Protein AF-A0A4D4LLH6-F1 (afdb_monomer_lite)

Radius of gyration: 21.17 Å; chains: 1; bounding box: 64×25×60 Å

Secondary structure (DSSP, 8-state):
-HHHHHHHHT----B-TTT-SBTT-STTTS----GGG-------PPP---TTT-TT-----TTHHHHTHHHHHHHHHHHHHS----SSS--HHHHHHHHHHHHHHHHTSPP---------

Sequence (120 aa):
MTMGLSMALLEVGEVDPVFGDFANHDFAGYHIAAHADVPRLDVVLLEEDDNTTNPVGAKGIGELGIVGAAAAIGNAFHHATGERVRDLPIRIERSRDALRAARTAERRRPGVGEPQSRVG

Organism: Streptomyces violaceusniger (NCBI:txid68280)

Structure (mmCIF, N/CA/C/O backbone):
data_AF-A0A4D4LLH6-F1
#
_entry.i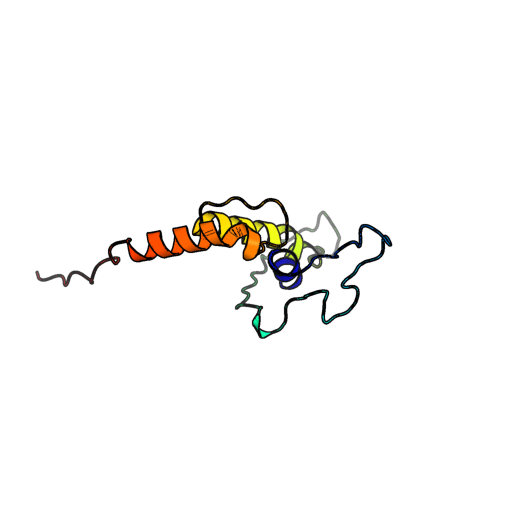d   AF-A0A4D4LLH6-F1
#
loop_
_atom_site.group_PDB
_atom_site.id
_atom_site.type_symbol
_atom_site.label_atom_id
_atom_site.label_alt_id
_atom_site.label_comp_id
_atom_site.label_asym_id
_atom_site.label_entity_id
_atom_site.label_seq_id
_atom_site.pdbx_PDB_ins_code
_atom_site.Cartn_x
_atom_site.Cartn_y
_atom_site.Cartn_z
_atom_site.occupancy
_atom_site.B_iso_or_equiv
_atom_site.auth_seq_id
_atom_site.auth_comp_id
_atom_site.auth_asym_id
_atom_site.auth_atom_id
_atom_site.pdbx_PDB_model_num
ATOM 1 N N . MET A 1 1 ? 4.136 -3.104 -7.383 1.00 93.75 1 MET A N 1
ATOM 2 C CA . MET A 1 1 ? 2.701 -3.201 -7.035 1.00 93.75 1 MET A CA 1
ATOM 3 C C . MET A 1 1 ? 2.458 -3.824 -5.668 1.00 93.75 1 MET A C 1
ATOM 5 O O . MET A 1 1 ? 1.990 -3.096 -4.808 1.00 93.75 1 MET A O 1
ATOM 9 N N . THR A 1 2 ? 2.797 -5.094 -5.415 1.00 97.12 2 THR A N 1
ATOM 10 C CA . THR A 1 2 ? 2.512 -5.770 -4.126 1.00 97.12 2 THR A CA 1
ATOM 11 C C . THR A 1 2 ? 2.986 -4.995 -2.893 1.00 97.12 2 THR A C 1
ATOM 13 O O . THR A 1 2 ? 2.194 -4.752 -1.993 1.00 97.12 2 THR A O 1
ATOM 16 N N . MET A 1 3 ? 4.230 -4.505 -2.897 1.00 97.06 3 MET A N 1
ATOM 17 C CA . MET A 1 3 ? 4.770 -3.678 -1.806 1.00 97.06 3 MET A CA 1
ATOM 18 C C . MET A 1 3 ? 3.980 -2.369 -1.602 1.00 97.06 3 MET A C 1
ATOM 20 O O . MET A 1 3 ? 3.761 -1.939 -0.482 1.00 97.06 3 MET A O 1
ATOM 24 N N . GLY A 1 4 ? 3.454 -1.764 -2.671 1.00 97.19 4 GLY A N 1
ATOM 25 C CA . GLY A 1 4 ? 2.605 -0.574 -2.562 1.00 97.19 4 GLY A CA 1
ATOM 26 C C . GLY A 1 4 ? 1.189 -0.859 -2.050 1.00 97.19 4 GLY A C 1
ATOM 27 O O . GLY A 1 4 ? 0.611 -0.021 -1.368 1.00 97.19 4 GLY A O 1
ATOM 28 N N . LEU A 1 5 ? 0.637 -2.041 -2.346 1.00 97.19 5 LEU A N 1
ATOM 29 C CA . LEU A 1 5 ? -0.611 -2.519 -1.738 1.00 97.19 5 LEU A CA 1
ATOM 30 C C . LEU A 1 5 ? -0.430 -2.758 -0.241 1.00 97.19 5 LEU A C 1
ATOM 32 O O . LEU A 1 5 ? -1.252 -2.321 0.560 1.00 97.19 5 LEU A O 1
ATOM 36 N N . SER A 1 6 ? 0.678 -3.400 0.111 1.00 97.31 6 SER A N 1
ATOM 37 C CA . SER A 1 6 ? 1.077 -3.673 1.483 1.00 97.31 6 SER A CA 1
ATOM 38 C C . SER A 1 6 ? 1.263 -2.368 2.274 1.00 97.31 6 SER A C 1
ATOM 40 O O . SER A 1 6 ? 0.591 -2.176 3.282 1.00 97.31 6 SER A O 1
ATOM 42 N N . MET A 1 7 ? 2.001 -1.389 1.737 1.00 97.38 7 MET A N 1
ATOM 43 C CA . MET A 1 7 ? 2.088 -0.019 2.272 1.00 97.38 7 MET A CA 1
ATOM 44 C C . MET A 1 7 ? 0.720 0.652 2.458 1.00 97.38 7 MET A C 1
ATOM 46 O O . MET A 1 7 ? 0.478 1.339 3.449 1.00 97.38 7 MET A O 1
ATOM 50 N N . ALA A 1 8 ? -0.189 0.489 1.495 1.00 97.44 8 ALA A N 1
ATOM 51 C CA . ALA A 1 8 ? -1.485 1.153 1.543 1.00 97.44 8 ALA A CA 1
ATOM 52 C C . ALA A 1 8 ? -2.412 0.588 2.623 1.00 97.44 8 ALA A C 1
ATOM 54 O O . ALA A 1 8 ? -3.225 1.339 3.161 1.00 97.44 8 ALA A O 1
ATOM 55 N N . LEU A 1 9 ? -2.341 -0.715 2.902 1.00 96.75 9 LEU A N 1
ATOM 56 C CA . LEU A 1 9 ? -3.374 -1.426 3.662 1.00 96.75 9 LEU A CA 1
ATOM 57 C C . LEU A 1 9 ? -2.870 -2.105 4.941 1.00 96.75 9 LEU A C 1
ATOM 59 O O . LEU A 1 9 ? -3.680 -2.341 5.833 1.00 96.75 9 LEU A O 1
ATOM 63 N N . LEU A 1 10 ? -1.576 -2.413 5.049 1.00 96.69 10 LEU A N 1
ATOM 64 C CA . LEU A 1 10 ? -1.042 -3.331 6.063 1.00 96.69 10 LEU A CA 1
ATOM 65 C C . LEU A 1 10 ? 0.155 -2.751 6.827 1.00 96.69 10 LEU A C 1
ATOM 67 O O . LEU A 1 10 ? 0.147 -2.744 8.057 1.00 96.69 10 LEU A O 1
ATOM 71 N N . GLU A 1 11 ? 1.162 -2.251 6.114 1.00 97.31 11 GLU A N 1
ATOM 72 C CA . GLU A 1 11 ? 2.468 -1.943 6.699 1.00 97.31 11 GLU A CA 1
ATOM 73 C C . GLU A 1 11 ? 2.445 -0.703 7.590 1.00 97.31 11 GLU A C 1
ATOM 75 O O . GLU A 1 11 ? 2.006 0.380 7.197 1.00 97.31 11 GLU A O 1
ATOM 80 N N . VAL A 1 12 ? 2.985 -0.862 8.796 1.00 96.19 12 VAL A N 1
ATOM 81 C CA . VAL A 1 12 ? 3.184 0.204 9.779 1.00 96.19 12 VAL A CA 1
ATOM 82 C C . VAL A 1 12 ? 4.127 -0.291 10.867 1.00 96.19 12 VAL A C 1
ATOM 84 O O . VAL A 1 12 ? 3.912 -1.353 11.445 1.00 96.19 12 VAL A O 1
ATOM 87 N N . GLY A 1 13 ? 5.181 0.475 11.144 1.00 96.06 13 GLY A N 1
ATOM 88 C CA . GLY A 1 13 ? 6.004 0.267 12.332 1.00 96.06 13 GLY A CA 1
ATOM 89 C C . GLY A 1 13 ? 5.359 0.979 13.514 1.00 96.06 13 GLY A C 1
ATOM 90 O O . GLY A 1 13 ? 5.250 2.206 13.502 1.00 96.06 13 GLY A O 1
ATOM 91 N N . GLU A 1 14 ? 4.907 0.231 14.516 1.00 95.12 14 GLU A N 1
ATOM 92 C CA . GLU A 1 14 ? 4.293 0.806 15.713 1.00 95.12 14 GLU A CA 1
ATOM 93 C C . GLU A 1 14 ? 5.378 1.146 16.733 1.00 95.12 14 GLU A C 1
ATOM 95 O O . GLU A 1 14 ? 5.989 0.255 17.312 1.00 95.12 14 GLU A O 1
ATOM 100 N N . VAL A 1 15 ? 5.645 2.438 16.929 1.00 96.75 15 VAL A N 1
ATOM 101 C CA . VAL A 1 15 ? 6.653 2.903 17.891 1.00 96.75 15 VAL A CA 1
ATOM 102 C C . VAL A 1 15 ? 6.072 2.866 19.303 1.00 96.75 15 VAL A C 1
ATOM 104 O O . VAL A 1 15 ? 5.042 3.490 19.569 1.00 96.75 15 VAL A O 1
ATOM 107 N N . ASP A 1 16 ? 6.754 2.178 20.215 1.00 96.56 16 ASP A N 1
ATOM 108 C CA . ASP A 1 16 ? 6.441 2.198 21.639 1.00 96.56 16 ASP A CA 1
ATOM 109 C C . ASP A 1 16 ? 6.818 3.573 22.231 1.00 96.56 16 ASP A C 1
ATOM 111 O O . ASP A 1 16 ? 7.993 3.953 22.207 1.00 96.56 16 ASP A O 1
ATOM 115 N N . PRO A 1 17 ? 5.863 4.345 22.782 1.00 96.19 17 PRO A N 1
ATOM 116 C CA . PRO A 1 17 ? 6.137 5.692 23.280 1.00 96.19 17 PRO A CA 1
ATOM 117 C C . PRO A 1 17 ? 6.936 5.719 24.593 1.00 96.19 17 PRO A C 1
ATOM 119 O O . PRO A 1 17 ? 7.433 6.779 24.972 1.00 96.19 17 PRO A O 1
ATOM 122 N N . VAL A 1 18 ? 7.032 4.597 25.310 1.00 97.31 18 VAL A N 1
ATOM 123 C CA . VAL A 1 18 ? 7.770 4.470 26.574 1.00 97.31 18 VAL A CA 1
ATOM 124 C C . VAL A 1 18 ? 9.208 4.039 26.309 1.00 97.31 18 VAL A C 1
ATOM 126 O O . VAL A 1 18 ? 10.133 4.622 26.875 1.00 97.31 18 VAL A O 1
ATOM 129 N N . PHE A 1 19 ? 9.400 3.029 25.458 1.00 96.06 19 PHE A N 1
ATOM 130 C CA . PHE A 1 19 ? 10.708 2.400 25.242 1.00 96.06 19 PHE A CA 1
ATOM 131 C C . PHE A 1 19 ? 11.406 2.832 23.945 1.00 96.06 19 PHE A C 1
ATOM 133 O O . PHE A 1 19 ? 12.624 2.698 23.847 1.00 96.06 19 PHE A O 1
ATOM 140 N N . GLY A 1 20 ? 10.674 3.386 22.974 1.00 96.00 20 GLY A N 1
ATOM 141 C CA . GLY A 1 20 ? 11.226 3.935 21.730 1.00 96.00 20 GLY A CA 1
ATOM 142 C C . GLY A 1 20 ? 11.618 2.906 20.663 1.00 96.00 20 GLY A C 1
ATOM 143 O O . GLY A 1 20 ? 12.193 3.297 19.650 1.00 96.00 20 GLY A O 1
ATOM 144 N N . ASP A 1 21 ? 11.322 1.621 20.871 1.00 96.25 21 ASP A N 1
ATOM 145 C CA . ASP A 1 21 ? 11.492 0.559 19.868 1.00 96.25 21 ASP A CA 1
ATOM 146 C C . ASP A 1 21 ? 10.189 0.333 19.072 1.00 96.25 21 ASP A C 1
ATOM 148 O O . ASP A 1 21 ? 9.138 0.892 19.396 1.00 96.25 21 ASP A O 1
ATOM 152 N N . PHE A 1 22 ? 10.242 -0.488 18.026 1.00 97.19 22 PHE A N 1
ATOM 153 C CA . PHE A 1 22 ? 9.073 -0.949 17.285 1.00 97.19 22 PHE A CA 1
ATOM 154 C C . PHE A 1 22 ? 8.421 -2.144 17.988 1.00 97.19 22 PHE A C 1
ATOM 156 O O . PHE A 1 22 ? 8.976 -3.239 18.024 1.00 97.19 22 PHE A O 1
ATOM 163 N N . ALA A 1 23 ? 7.202 -1.957 18.488 1.00 96.31 23 ALA A N 1
ATOM 164 C CA . ALA A 1 23 ? 6.451 -2.974 19.221 1.00 96.31 23 ALA A CA 1
ATOM 165 C C . ALA A 1 23 ? 6.099 -4.209 18.371 1.00 96.31 23 ALA A C 1
ATOM 167 O O . ALA A 1 23 ? 5.833 -5.279 18.912 1.00 96.31 23 ALA A O 1
ATOM 168 N N . ASN A 1 24 ? 6.086 -4.066 17.044 1.00 96.88 24 ASN A N 1
ATOM 169 C CA . ASN A 1 24 ? 5.715 -5.107 16.092 1.00 96.88 24 ASN A CA 1
ATOM 170 C C . ASN A 1 24 ? 6.882 -5.539 15.186 1.00 96.88 24 ASN A C 1
ATOM 172 O O . ASN A 1 24 ? 6.666 -5.876 14.027 1.00 96.88 24 ASN A O 1
ATOM 176 N N . HIS A 1 25 ? 8.116 -5.522 15.696 1.00 95.56 25 HIS A N 1
ATOM 177 C CA . HIS A 1 25 ? 9.358 -5.825 14.964 1.00 95.56 25 HIS A CA 1
ATOM 178 C C . HIS A 1 25 ? 9.583 -7.307 14.579 1.00 95.56 25 HIS A C 1
ATOM 180 O O . HIS A 1 25 ? 10.714 -7.793 14.546 1.00 95.56 25 HIS A O 1
ATOM 186 N N . ASP A 1 26 ? 8.519 -8.035 14.258 1.00 96.31 26 ASP A N 1
ATOM 187 C CA . ASP A 1 26 ? 8.561 -9.408 13.760 1.00 96.31 26 ASP A CA 1
ATOM 188 C C . ASP A 1 26 ? 7.607 -9.580 12.563 1.00 96.31 26 ASP A C 1
ATOM 190 O O . ASP A 1 26 ? 6.793 -8.710 12.263 1.00 96.31 26 ASP A O 1
ATOM 194 N N . PHE A 1 27 ? 7.696 -10.702 11.844 1.00 95.25 27 PHE A N 1
ATOM 195 C CA . PHE A 1 27 ? 6.851 -10.940 10.662 1.00 95.25 27 PHE A CA 1
ATOM 196 C C . PHE A 1 27 ? 5.407 -11.342 10.983 1.00 95.25 27 PHE A C 1
ATOM 198 O O . PHE A 1 27 ? 4.594 -11.469 10.066 1.00 95.25 27 PHE A O 1
ATOM 205 N N . ALA A 1 28 ? 5.076 -11.571 12.253 1.00 95.75 28 ALA A N 1
ATOM 206 C CA . ALA A 1 28 ? 3.700 -11.802 12.666 1.00 95.75 28 ALA A CA 1
ATOM 207 C C . ALA A 1 28 ? 2.979 -10.471 12.929 1.00 95.75 28 ALA A C 1
ATOM 209 O O . ALA A 1 28 ? 1.819 -10.340 12.546 1.00 95.75 28 ALA A O 1
ATOM 210 N N . GLY A 1 29 ? 3.653 -9.495 13.543 1.00 95.31 29 GLY A N 1
ATOM 211 C CA . GLY A 1 29 ? 3.120 -8.182 13.906 1.00 95.31 29 GLY A CA 1
ATOM 212 C C . GLY A 1 29 ? 3.326 -7.094 12.849 1.00 95.31 29 GLY A C 1
ATOM 213 O O . GLY A 1 29 ? 2.474 -6.213 12.705 1.00 95.31 29 GLY A O 1
ATOM 214 N N . TYR A 1 30 ? 4.421 -7.124 12.087 1.00 97.00 30 TYR A N 1
ATOM 215 C CA . TYR A 1 30 ? 4.602 -6.257 10.923 1.00 97.00 30 TYR A CA 1
ATOM 216 C C . TYR A 1 30 ? 3.947 -6.911 9.708 1.00 97.00 30 TYR A C 1
ATOM 218 O O . TYR A 1 30 ? 4.551 -7.705 8.983 1.00 97.00 30 TYR A O 1
ATOM 226 N N . HIS A 1 31 ? 2.666 -6.613 9.517 1.00 96.25 31 HIS A N 1
ATOM 227 C CA . HIS A 1 31 ? 1.887 -7.223 8.453 1.00 96.25 31 HIS A CA 1
ATOM 228 C C . HIS A 1 31 ? 2.363 -6.771 7.072 1.00 96.25 31 HIS A C 1
ATOM 230 O O . HIS A 1 31 ? 2.346 -5.586 6.743 1.00 96.25 31 HIS A O 1
ATOM 236 N N . ILE A 1 32 ? 2.717 -7.759 6.253 1.00 96.75 32 ILE A N 1
ATOM 237 C CA . ILE A 1 32 ? 2.992 -7.612 4.827 1.00 96.75 32 ILE A CA 1
ATOM 238 C C . ILE A 1 32 ? 1.979 -8.424 4.025 1.00 96.75 32 ILE A C 1
ATOM 240 O O . ILE A 1 32 ? 1.450 -9.423 4.514 1.00 96.75 32 ILE A O 1
ATOM 244 N N . ALA A 1 33 ? 1.722 -8.008 2.787 1.00 97.25 33 ALA A N 1
ATOM 245 C CA . ALA A 1 33 ? 0.787 -8.709 1.912 1.00 97.25 33 ALA A CA 1
ATOM 246 C C . ALA A 1 33 ? 1.205 -10.173 1.691 1.00 97.25 33 ALA A C 1
ATOM 248 O O . ALA A 1 33 ? 2.305 -10.459 1.207 1.00 97.25 33 ALA A O 1
ATOM 249 N N . ALA A 1 34 ? 0.298 -11.097 1.993 1.00 97.12 34 ALA A N 1
ATOM 250 C CA . ALA A 1 34 ? 0.412 -12.504 1.650 1.00 97.12 34 ALA A CA 1
ATOM 251 C C . ALA A 1 34 ? -0.191 -12.776 0.262 1.00 97.12 34 ALA A C 1
ATOM 253 O O . ALA A 1 34 ? -0.848 -11.931 -0.345 1.00 97.12 34 ALA A O 1
ATOM 254 N N . HIS A 1 35 ? -0.023 -14.001 -0.244 1.00 97.38 35 HIS A N 1
ATOM 255 C CA . HIS A 1 35 ? -0.588 -14.398 -1.540 1.00 97.38 35 HIS A CA 1
ATOM 256 C C . HIS A 1 35 ? -2.104 -14.183 -1.649 1.00 97.38 35 HIS A C 1
ATOM 258 O O . HIS A 1 35 ? -2.586 -13.857 -2.729 1.00 97.38 35 HIS A O 1
ATOM 264 N N . ALA A 1 36 ? -2.845 -14.352 -0.551 1.00 97.56 36 ALA A N 1
ATOM 265 C CA . ALA A 1 36 ? -4.294 -14.169 -0.535 1.00 97.56 36 ALA A CA 1
ATOM 266 C C . ALA A 1 36 ? -4.728 -12.697 -0.676 1.00 97.56 36 ALA A C 1
ATOM 268 O O . ALA A 1 36 ? -5.856 -12.442 -1.092 1.00 97.56 36 ALA A O 1
ATOM 269 N N . ASP A 1 37 ? -3.847 -11.742 -0.365 1.00 96.88 37 ASP A N 1
ATOM 270 C CA . ASP A 1 37 ? -4.154 -10.307 -0.387 1.00 96.88 37 ASP A CA 1
ATOM 271 C C . ASP A 1 37 ? -3.956 -9.681 -1.772 1.00 96.88 37 ASP A C 1
ATOM 273 O O . ASP A 1 37 ? -4.453 -8.587 -2.046 1.00 96.88 37 ASP A O 1
ATOM 277 N N . VAL A 1 38 ? -3.200 -10.345 -2.652 1.00 96.88 38 VAL A N 1
ATOM 278 C CA . VAL A 1 38 ? -2.788 -9.781 -3.939 1.00 96.88 38 VAL A CA 1
ATOM 279 C C . VAL A 1 38 ? -3.824 -10.117 -5.017 1.00 96.88 38 VAL A C 1
ATOM 281 O O . VAL A 1 38 ? -3.949 -11.282 -5.402 1.00 96.88 38 VAL A O 1
ATOM 284 N N . PRO A 1 39 ? -4.559 -9.123 -5.553 1.00 94.94 39 PRO A N 1
ATOM 285 C CA . PRO A 1 39 ? -5.488 -9.352 -6.652 1.00 94.94 39 PRO A CA 1
ATOM 286 C C . PRO A 1 39 ? -4.731 -9.587 -7.966 1.00 94.94 39 PRO A C 1
ATOM 288 O O . PRO A 1 39 ? -3.507 -9.467 -8.038 1.00 94.94 39 PRO A O 1
ATOM 291 N N . ARG A 1 40 ? -5.463 -9.868 -9.051 1.00 96.81 40 ARG A N 1
ATOM 292 C CA . ARG A 1 40 ? -4.866 -9.915 -10.393 1.00 96.81 40 ARG A CA 1
ATOM 293 C C . ARG A 1 40 ? -4.175 -8.584 -10.707 1.00 96.81 40 ARG A C 1
ATOM 295 O O . ARG A 1 40 ? -4.784 -7.523 -10.579 1.00 96.81 40 ARG A O 1
ATOM 302 N N . LEU A 1 41 ? -2.920 -8.664 -11.140 1.00 95.06 41 LEU A N 1
ATOM 303 C CA . LEU A 1 41 ? -2.122 -7.526 -11.579 1.00 95.06 41 LEU A CA 1
ATOM 304 C C . LEU A 1 41 ? -1.888 -7.632 -13.083 1.00 95.06 41 LEU A C 1
ATOM 306 O O . LEU A 1 41 ? -1.342 -8.628 -13.551 1.00 95.06 41 LEU A O 1
ATOM 310 N N . ASP A 1 42 ? -2.269 -6.587 -13.807 1.00 96.00 42 ASP A N 1
ATOM 311 C CA . ASP A 1 42 ? -2.024 -6.454 -15.238 1.00 96.00 42 ASP A CA 1
ATOM 312 C C . ASP A 1 42 ? -0.912 -5.407 -15.440 1.00 96.00 42 ASP A C 1
ATOM 314 O O . ASP A 1 42 ? -0.962 -4.318 -14.861 1.00 96.00 42 ASP A O 1
ATOM 318 N N . VAL A 1 43 ? 0.119 -5.743 -16.223 1.00 94.31 43 VAL A N 1
ATOM 319 C CA . VAL A 1 43 ? 1.271 -4.867 -16.501 1.00 94.31 43 VAL A CA 1
ATOM 320 C C . VAL A 1 43 ? 1.386 -4.665 -18.002 1.00 94.31 43 VAL A C 1
ATOM 322 O O . VAL A 1 43 ? 1.443 -5.631 -18.760 1.00 94.31 43 VAL A O 1
ATOM 325 N N . VAL A 1 44 ? 1.443 -3.403 -18.420 1.00 95.19 44 VAL A N 1
ATOM 326 C CA . VAL A 1 44 ? 1.646 -3.014 -19.816 1.00 95.19 44 VAL A CA 1
ATOM 327 C C . VAL A 1 44 ? 2.997 -2.327 -19.922 1.00 95.19 44 VAL A C 1
ATOM 329 O O . VAL A 1 44 ? 3.241 -1.327 -19.247 1.00 95.19 44 VAL A O 1
ATOM 332 N N . LEU A 1 45 ? 3.872 -2.878 -20.758 1.00 92.62 45 LEU A N 1
ATOM 333 C CA . LEU A 1 45 ? 5.140 -2.256 -21.114 1.00 92.62 45 LEU A CA 1
ATOM 334 C C . LEU A 1 45 ? 4.918 -1.437 -22.381 1.00 92.62 45 LEU A C 1
ATOM 336 O O . LEU A 1 45 ? 4.444 -1.968 -23.384 1.00 92.62 45 LEU A O 1
ATOM 340 N N . LEU A 1 46 ? 5.217 -0.145 -22.306 1.00 91.69 46 LEU A N 1
ATOM 341 C CA . LEU A 1 46 ? 5.162 0.742 -23.459 1.00 91.69 46 LEU A CA 1
ATOM 342 C C . LEU A 1 46 ? 6.537 0.768 -24.114 1.00 91.69 46 LEU A C 1
ATOM 344 O O . LEU A 1 46 ? 7.545 0.949 -23.432 1.00 91.69 46 LEU A O 1
ATOM 348 N N . GLU A 1 47 ? 6.560 0.567 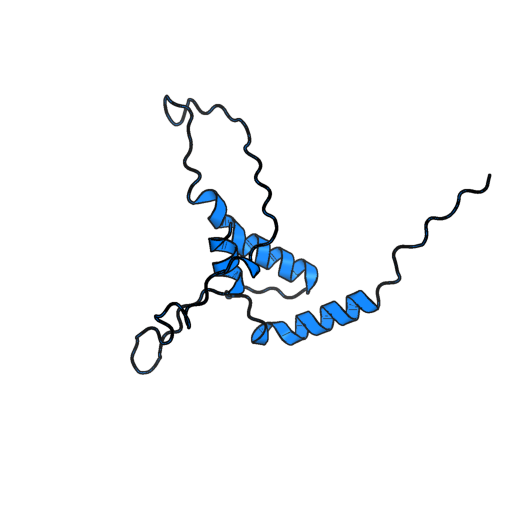-25.426 1.00 89.12 47 GLU A N 1
ATOM 349 C CA . GLU A 1 47 ? 7.776 0.694 -26.219 1.00 89.12 47 GLU A CA 1
ATOM 350 C C . GLU A 1 47 ? 8.135 2.176 -26.354 1.00 89.12 47 GLU A C 1
ATOM 352 O O . GLU A 1 47 ? 7.309 2.998 -26.758 1.00 89.12 47 GLU A O 1
ATOM 357 N N . GLU A 1 48 ? 9.366 2.518 -25.989 1.00 85.00 48 GLU A N 1
ATOM 358 C CA . GLU A 1 48 ? 9.898 3.872 -26.085 1.00 85.00 48 GLU A CA 1
ATOM 359 C C . GLU A 1 48 ? 11.398 3.799 -26.389 1.00 85.00 48 GLU A C 1
ATOM 361 O O . GLU A 1 48 ? 12.145 3.147 -25.659 1.00 85.00 48 GLU A O 1
ATOM 366 N N . ASP A 1 49 ? 11.833 4.491 -27.442 1.00 86.31 49 ASP A N 1
ATOM 367 C CA . ASP A 1 49 ? 13.251 4.669 -27.756 1.00 86.31 49 ASP A CA 1
ATOM 368 C C . ASP A 1 49 ? 13.781 5.939 -27.081 1.00 86.31 49 ASP A C 1
ATOM 370 O O . ASP A 1 49 ? 13.440 7.056 -27.476 1.00 86.31 49 ASP A O 1
ATOM 374 N N . ASP A 1 50 ? 14.663 5.779 -26.091 1.00 86.56 50 ASP A N 1
ATOM 375 C CA . ASP A 1 50 ? 15.353 6.896 -25.437 1.00 86.56 50 ASP A CA 1
ATOM 376 C C . ASP A 1 50 ? 16.876 6.782 -25.543 1.00 86.56 50 ASP A C 1
ATOM 378 O O . ASP A 1 50 ? 17.595 6.481 -24.588 1.00 86.56 50 ASP A O 1
ATOM 382 N N . ASN A 1 51 ? 17.381 7.114 -26.727 1.00 88.56 51 ASN A N 1
ATOM 383 C CA . ASN A 1 51 ? 18.817 7.157 -27.002 1.00 88.56 51 ASN A CA 1
ATOM 384 C C . ASN A 1 51 ? 19.503 8.421 -26.449 1.00 88.56 51 ASN A C 1
ATOM 386 O O . ASN A 1 51 ? 20.710 8.590 -26.628 1.00 88.56 51 ASN A O 1
ATOM 390 N N . THR A 1 52 ? 18.754 9.328 -25.809 1.00 91.69 52 THR A N 1
ATOM 391 C CA . THR A 1 52 ? 19.309 10.559 -25.226 1.00 91.69 52 THR A CA 1
ATOM 392 C C . THR A 1 52 ? 19.832 10.334 -23.812 1.00 91.69 52 THR A C 1
ATOM 394 O O . THR A 1 52 ? 20.844 10.923 -23.434 1.00 91.69 52 THR A O 1
ATOM 397 N N . THR A 1 53 ? 19.184 9.448 -23.051 1.00 90.62 53 THR A N 1
ATOM 398 C CA . THR A 1 53 ? 19.543 9.160 -21.656 1.00 90.62 53 THR A CA 1
ATOM 399 C C . THR A 1 53 ? 20.744 8.225 -21.547 1.00 90.62 53 THR A C 1
ATOM 401 O O . THR A 1 53 ? 21.622 8.438 -20.710 1.00 90.62 53 THR A O 1
ATOM 404 N N . ASN A 1 54 ? 20.802 7.166 -22.359 1.00 89.75 54 ASN A N 1
ATOM 405 C CA . ASN A 1 54 ? 21.952 6.261 -22.406 1.00 89.75 54 ASN A CA 1
ATOM 406 C C . ASN A 1 54 ? 22.038 5.500 -23.743 1.00 89.75 54 ASN A C 1
ATOM 408 O O . ASN A 1 54 ? 21.016 5.324 -24.403 1.00 89.75 54 ASN A O 1
ATOM 412 N N . PRO A 1 55 ? 23.226 4.978 -24.121 1.00 89.69 55 PRO A N 1
ATOM 413 C CA . PRO A 1 55 ? 23.435 4.310 -25.413 1.00 89.69 55 PRO A CA 1
ATOM 414 C C . PRO A 1 55 ? 22.618 3.031 -25.645 1.00 89.69 55 PRO A C 1
ATOM 416 O O . PRO A 1 55 ? 22.552 2.560 -26.774 1.00 89.69 55 PRO A O 1
ATOM 419 N N . VAL A 1 56 ? 22.058 2.435 -24.587 1.00 90.75 56 VAL A N 1
ATOM 420 C CA . VAL A 1 56 ? 21.277 1.187 -24.652 1.00 90.75 56 VAL A CA 1
ATOM 421 C C . VAL A 1 56 ? 19.769 1.475 -24.710 1.00 90.75 56 VAL A C 1
ATOM 423 O O . VAL A 1 56 ? 18.983 0.562 -24.936 1.00 90.75 56 VAL A O 1
ATOM 426 N N . GLY A 1 57 ? 19.344 2.726 -24.501 1.00 88.94 57 GLY A N 1
ATOM 427 C CA . GLY A 1 57 ? 17.931 3.113 -24.519 1.00 88.94 57 GLY A CA 1
ATOM 428 C C . GLY A 1 57 ? 17.115 2.644 -23.309 1.00 88.94 57 GLY A C 1
ATOM 429 O O . GLY A 1 57 ? 15.897 2.795 -23.289 1.00 88.94 57 GLY A O 1
ATOM 430 N N . ALA A 1 58 ? 17.754 2.063 -22.286 1.00 88.50 58 ALA A N 1
ATOM 431 C CA . ALA A 1 58 ? 17.060 1.422 -21.169 1.00 88.50 58 ALA A CA 1
ATOM 432 C C . ALA A 1 58 ? 16.762 2.392 -20.015 1.00 88.50 58 ALA A C 1
ATOM 434 O O . ALA A 1 58 ? 17.556 3.278 -19.711 1.00 88.50 58 ALA A O 1
ATOM 435 N N . LYS A 1 59 ? 15.655 2.178 -19.296 1.00 90.06 59 LYS A N 1
ATOM 436 C CA . LYS A 1 59 ? 15.295 2.943 -18.090 1.00 90.06 59 LYS A CA 1
ATOM 437 C C . LYS A 1 59 ? 15.086 2.007 -16.900 1.00 90.06 59 LYS A C 1
ATOM 439 O O . LYS A 1 59 ? 14.638 0.872 -17.053 1.00 90.06 59 LYS A O 1
ATOM 444 N N . GLY A 1 60 ? 15.402 2.487 -15.699 1.00 89.25 60 GLY A N 1
ATOM 445 C CA . GLY A 1 60 ? 15.139 1.750 -14.465 1.00 89.25 60 GLY A CA 1
ATOM 446 C C . GLY A 1 60 ? 13.648 1.759 -14.118 1.00 89.25 60 GLY A C 1
ATOM 447 O O . GLY A 1 60 ? 13.041 2.822 -14.049 1.00 89.25 60 GLY A O 1
ATOM 448 N N . ILE A 1 61 ? 13.066 0.583 -13.862 1.00 92.06 61 ILE A N 1
ATOM 449 C CA . ILE A 1 61 ? 11.635 0.435 -13.519 1.00 92.06 61 ILE A CA 1
ATOM 450 C C . ILE A 1 61 ? 11.385 -0.163 -12.126 1.00 92.06 61 ILE A C 1
ATOM 452 O O . ILE A 1 61 ? 10.232 -0.317 -11.725 1.00 92.06 61 ILE A O 1
ATOM 456 N N . GLY A 1 62 ? 12.449 -0.493 -11.382 1.00 92.19 62 GLY A N 1
ATOM 457 C CA . GLY A 1 62 ? 12.354 -1.204 -10.100 1.00 92.19 62 GLY A CA 1
ATOM 458 C C . GLY A 1 62 ? 11.494 -0.480 -9.059 1.00 92.19 62 GLY A C 1
ATOM 459 O O . GLY A 1 62 ? 10.665 -1.106 -8.403 1.00 92.19 62 GLY A O 1
ATOM 460 N N . GLU A 1 63 ? 11.628 0.844 -8.963 1.00 95.19 63 GLU A N 1
ATOM 461 C CA . GLU A 1 63 ? 10.847 1.673 -8.033 1.00 95.19 63 GLU A CA 1
ATOM 462 C C . GLU A 1 63 ? 9.559 2.219 -8.661 1.00 95.19 63 GLU A C 1
ATOM 464 O O . GLU A 1 63 ? 8.565 2.443 -7.970 1.00 95.19 63 GLU A O 1
ATOM 469 N N . LEU A 1 64 ? 9.531 2.389 -9.986 1.00 90.81 64 LEU A N 1
ATOM 470 C CA . LEU A 1 64 ? 8.407 3.008 -10.692 1.00 90.81 64 LEU A CA 1
ATOM 471 C C . LEU A 1 64 ? 7.076 2.305 -10.380 1.00 90.81 64 LEU A C 1
ATOM 473 O O . LEU A 1 64 ? 6.053 2.951 -10.157 1.00 90.81 64 LEU A O 1
ATOM 477 N N . GLY A 1 65 ? 7.109 0.973 -10.290 1.00 88.00 65 GLY A N 1
ATOM 478 C CA . GLY A 1 65 ? 5.939 0.152 -9.990 1.00 88.00 65 GLY A CA 1
ATOM 479 C C . GLY A 1 65 ? 5.428 0.221 -8.544 1.00 88.00 65 GLY A C 1
ATOM 480 O O . GLY A 1 65 ? 4.416 -0.422 -8.251 1.00 88.00 65 GLY A O 1
ATOM 481 N N . ILE A 1 66 ? 6.102 0.913 -7.618 1.00 95.00 66 ILE A N 1
ATOM 482 C CA . ILE A 1 66 ? 5.585 1.160 -6.259 1.00 95.00 66 ILE A CA 1
ATOM 483 C C . ILE A 1 66 ? 5.157 2.612 -6.036 1.00 95.00 66 ILE A C 1
ATOM 485 O O . ILE A 1 66 ? 4.144 2.821 -5.372 1.00 95.00 66 ILE A O 1
ATOM 489 N N . VAL A 1 67 ? 5.862 3.594 -6.605 1.00 95.69 67 VAL A N 1
ATOM 490 C CA . VAL A 1 67 ? 5.728 5.026 -6.259 1.00 95.69 67 VAL A CA 1
ATOM 491 C C . VAL A 1 67 ? 4.272 5.516 -6.233 1.00 95.69 67 VAL A C 1
ATOM 493 O O . VAL A 1 67 ? 3.861 6.198 -5.299 1.00 95.69 67 VAL A O 1
ATOM 496 N N . GLY A 1 68 ? 3.465 5.144 -7.231 1.00 95.62 68 GLY A N 1
ATOM 497 C CA . GLY A 1 68 ? 2.061 5.569 -7.329 1.00 95.62 68 GLY A CA 1
ATOM 498 C C . GLY A 1 68 ? 1.035 4.612 -6.712 1.00 95.62 68 GLY A C 1
ATOM 499 O O . GLY A 1 68 ? -0.148 4.948 -6.646 1.00 95.62 68 GLY A O 1
ATOM 500 N N . ALA A 1 69 ? 1.445 3.419 -6.279 1.00 96.44 69 ALA A N 1
ATOM 501 C CA . ALA A 1 69 ? 0.519 2.334 -5.963 1.00 96.44 69 ALA A CA 1
ATOM 502 C C . ALA A 1 69 ? -0.363 2.644 -4.741 1.00 96.44 69 ALA A C 1
ATOM 504 O O . ALA A 1 69 ? -1.586 2.517 -4.825 1.00 96.44 69 ALA A O 1
ATOM 505 N N . ALA A 1 70 ? 0.222 3.115 -3.635 1.00 96.88 70 ALA A N 1
ATOM 506 C CA . ALA A 1 70 ? -0.550 3.420 -2.430 1.00 96.88 70 ALA A CA 1
ATOM 507 C C . ALA A 1 70 ? -1.515 4.601 -2.632 1.00 96.88 70 ALA A C 1
ATOM 509 O O . ALA A 1 70 ? -2.668 4.554 -2.201 1.00 96.88 70 ALA A O 1
ATOM 510 N N . ALA A 1 71 ? -1.084 5.627 -3.372 1.00 96.81 71 ALA A N 1
ATOM 511 C CA . ALA A 1 71 ? -1.933 6.758 -3.734 1.00 96.81 71 ALA A CA 1
ATOM 512 C C . ALA A 1 71 ? -3.104 6.337 -4.639 1.00 96.81 71 ALA A C 1
ATOM 514 O O . ALA A 1 71 ? -4.233 6.791 -4.440 1.00 96.81 71 ALA A O 1
ATOM 515 N N . ALA A 1 72 ? -2.867 5.442 -5.606 1.00 97.25 72 ALA A N 1
ATOM 516 C CA . ALA A 1 72 ? -3.920 4.894 -6.459 1.00 97.25 72 ALA A CA 1
ATOM 517 C C . ALA A 1 72 ? -4.973 4.128 -5.640 1.00 97.25 72 ALA A C 1
ATOM 519 O O . ALA A 1 72 ? -6.171 4.342 -5.835 1.00 97.25 72 ALA A O 1
ATOM 520 N N . ILE A 1 73 ? -4.541 3.315 -4.670 1.00 96.94 73 ILE A N 1
ATOM 521 C CA . ILE A 1 73 ? -5.439 2.604 -3.746 1.00 96.94 73 ILE A CA 1
ATOM 522 C C . ILE A 1 73 ? -6.228 3.593 -2.878 1.00 96.94 73 ILE A C 1
ATOM 524 O O . ILE A 1 73 ? -7.449 3.481 -2.789 1.00 96.94 73 ILE A O 1
ATOM 528 N N . GLY A 1 74 ? -5.578 4.609 -2.303 1.00 96.94 74 GLY A N 1
ATOM 529 C CA . GLY A 1 74 ? -6.261 5.650 -1.524 1.00 96.94 74 GLY A CA 1
ATOM 530 C C . GLY A 1 74 ? -7.284 6.451 -2.337 1.00 96.94 74 GLY A C 1
ATOM 531 O O . GLY A 1 74 ? -8.350 6.811 -1.833 1.00 96.94 74 GLY A O 1
ATOM 532 N N . ASN A 1 75 ? -7.015 6.688 -3.622 1.00 97.81 75 ASN A N 1
ATOM 533 C CA . ASN A 1 75 ? -7.970 7.317 -4.533 1.00 97.81 75 ASN A CA 1
ATOM 534 C C . ASN A 1 75 ? -9.155 6.406 -4.859 1.00 97.81 75 ASN A C 1
ATOM 536 O O . ASN A 1 75 ? -10.291 6.882 -4.858 1.00 97.81 75 ASN A O 1
ATOM 540 N N . ALA A 1 76 ? -8.912 5.115 -5.091 1.00 96.50 76 ALA A N 1
ATOM 541 C CA . ALA A 1 76 ? -9.975 4.132 -5.284 1.00 96.50 76 ALA A CA 1
ATOM 542 C C . ALA A 1 76 ? -10.859 4.012 -4.033 1.00 96.50 76 ALA A C 1
ATOM 544 O O . ALA A 1 76 ? -12.085 4.004 -4.147 1.00 96.50 76 ALA A O 1
ATOM 545 N N . PHE A 1 77 ? -10.248 4.016 -2.845 1.00 96.25 77 PHE A N 1
ATOM 546 C CA . PHE A 1 77 ? -10.958 4.034 -1.571 1.00 96.25 77 PHE A CA 1
ATOM 547 C C . PHE A 1 77 ? -11.868 5.259 -1.457 1.00 96.25 77 PHE A C 1
ATOM 549 O O . PHE A 1 77 ? -13.073 5.106 -1.274 1.00 96.25 77 PHE A O 1
ATOM 556 N N . HIS A 1 78 ? -11.331 6.465 -1.662 1.00 96.31 78 HIS A N 1
ATOM 557 C CA . HIS A 1 78 ? -12.133 7.690 -1.644 1.00 96.31 78 HIS A CA 1
ATOM 558 C C . HIS A 1 78 ? -13.247 7.684 -2.694 1.00 96.31 78 HIS A C 1
ATOM 560 O O . HIS A 1 78 ? -14.347 8.152 -2.424 1.00 96.31 78 HIS A O 1
ATOM 566 N N . HIS A 1 79 ? -12.991 7.176 -3.899 1.00 96.19 79 HIS A N 1
ATOM 567 C CA . HIS A 1 79 ? -14.025 7.062 -4.927 1.00 96.19 79 HIS A CA 1
ATOM 568 C C . HIS A 1 79 ? -15.169 6.130 -4.491 1.00 96.19 79 HIS A C 1
ATOM 570 O O . HIS A 1 79 ? -16.333 6.430 -4.746 1.00 96.19 79 HIS A O 1
ATOM 576 N N . ALA A 1 80 ? -14.850 5.031 -3.803 1.00 93.81 80 ALA A N 1
ATOM 577 C CA . ALA A 1 80 ? -15.836 4.070 -3.322 1.00 93.81 80 ALA A CA 1
ATOM 578 C C . ALA A 1 80 ? -16.606 4.554 -2.080 1.00 93.81 80 ALA A C 1
ATOM 580 O O . ALA A 1 80 ? -17.796 4.263 -1.949 1.00 93.81 80 ALA A O 1
ATOM 581 N N . THR A 1 81 ? -15.947 5.268 -1.164 1.00 94.25 81 THR A N 1
ATOM 582 C CA . THR A 1 81 ? -16.507 5.592 0.161 1.00 94.25 81 THR A CA 1
ATOM 583 C C . THR A 1 81 ? -16.853 7.063 0.366 1.00 94.25 81 THR A C 1
ATOM 585 O O . THR A 1 81 ? -17.631 7.384 1.260 1.00 94.25 81 THR A O 1
ATOM 588 N N . GLY A 1 82 ? -16.284 7.961 -0.438 1.00 93.06 82 GLY A N 1
ATOM 589 C CA . GLY A 1 82 ? -16.317 9.411 -0.231 1.00 93.06 82 GLY A CA 1
ATOM 590 C C . GLY A 1 82 ? -15.355 9.917 0.852 1.00 93.06 82 GLY A C 1
ATOM 591 O O . GLY A 1 82 ? -15.205 11.126 1.009 1.00 93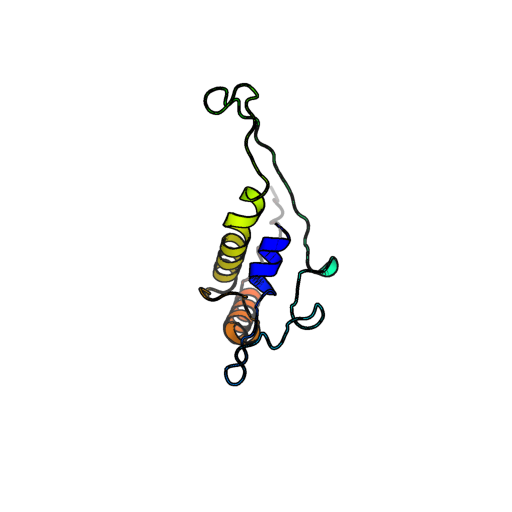.06 82 GLY A O 1
ATOM 592 N N . GLU A 1 83 ? -14.680 9.033 1.595 1.00 94.81 83 GLU A N 1
ATOM 593 C CA . GLU A 1 83 ? -13.741 9.414 2.654 1.00 94.81 83 GLU A CA 1
ATOM 594 C C . GLU A 1 83 ? -12.329 9.603 2.094 1.00 94.81 83 GLU A C 1
ATOM 596 O O . GLU A 1 83 ? -11.793 8.751 1.382 1.00 94.81 83 GLU A O 1
ATOM 601 N N . ARG A 1 84 ? -11.689 10.729 2.432 1.00 94.94 84 ARG A N 1
ATOM 602 C CA . ARG A 1 84 ? -10.305 11.003 2.038 1.00 94.94 84 ARG A CA 1
ATOM 603 C C . ARG A 1 84 ? -9.345 10.617 3.156 1.00 94.94 84 ARG A C 1
ATOM 605 O O . ARG A 1 84 ? -9.186 11.377 4.107 1.00 94.94 84 ARG A O 1
ATOM 612 N N . VAL A 1 85 ? -8.634 9.511 2.975 1.00 92.44 85 VAL A N 1
ATOM 613 C CA . VAL A 1 85 ? -7.554 9.095 3.878 1.00 92.44 85 VAL A CA 1
ATOM 614 C C . VAL A 1 85 ? -6.234 9.733 3.443 1.00 92.44 85 VAL A C 1
ATOM 616 O O . VAL A 1 85 ? -5.917 9.757 2.252 1.00 92.44 85 VAL A O 1
ATOM 619 N N . ARG A 1 86 ? -5.489 10.288 4.405 1.00 94.44 86 ARG A N 1
ATOM 620 C CA . ARG A 1 86 ? -4.141 10.853 4.203 1.00 94.44 86 ARG A CA 1
ATOM 621 C C . ARG A 1 86 ? -3.064 10.164 5.039 1.00 94.44 86 ARG A C 1
ATOM 623 O O . ARG A 1 86 ? -1.895 10.273 4.694 1.00 94.44 86 ARG A O 1
ATOM 630 N N . ASP A 1 87 ? -3.475 9.417 6.060 1.00 94.31 87 ASP A N 1
ATOM 631 C CA . ASP A 1 87 ? -2.594 8.648 6.932 1.00 94.31 87 ASP A CA 1
ATOM 632 C C . ASP A 1 87 ? -2.706 7.162 6.598 1.00 94.31 87 ASP A C 1
ATOM 634 O O . ASP A 1 87 ? -3.776 6.555 6.724 1.00 94.31 87 ASP A O 1
ATOM 638 N N . LEU A 1 88 ? -1.593 6.581 6.161 1.00 95.62 88 LEU A N 1
ATOM 639 C CA . LEU A 1 88 ? -1.491 5.156 5.878 1.00 95.62 88 LEU A CA 1
ATOM 640 C C . LEU A 1 88 ? -1.086 4.366 7.134 1.00 95.62 88 LEU A C 1
ATOM 642 O O . LEU A 1 88 ? -0.478 4.929 8.047 1.00 95.62 88 LEU A O 1
ATOM 646 N N . PRO A 1 89 ? -1.419 3.066 7.192 1.00 97.19 89 PRO A N 1
ATOM 647 C CA . PRO A 1 89 ? -2.266 2.328 6.249 1.00 97.19 89 PRO A CA 1
ATOM 648 C C . PRO A 1 89 ? -3.752 2.705 6.381 1.00 97.19 89 PRO A C 1
ATOM 650 O O . PRO A 1 89 ? -4.185 3.256 7.394 1.00 97.19 89 PRO A O 1
ATOM 653 N N . ILE A 1 90 ? -4.566 2.408 5.370 1.00 96.62 90 ILE A N 1
ATOM 654 C CA . ILE A 1 90 ? -6.021 2.605 5.413 1.00 96.62 90 ILE A CA 1
ATOM 655 C C . ILE A 1 90 ? -6.630 1.540 6.333 1.00 96.62 90 ILE A C 1
ATOM 657 O O . ILE A 1 90 ? -6.949 0.430 5.913 1.00 96.62 90 ILE A O 1
ATOM 661 N N . ARG A 1 91 ? -6.773 1.884 7.614 1.00 91.00 91 ARG A N 1
ATOM 662 C CA . ARG A 1 91 ? -7.264 0.979 8.657 1.00 91.00 91 ARG A CA 1
ATOM 663 C C . ARG A 1 91 ? -8.786 0.929 8.720 1.00 91.00 91 ARG A C 1
ATOM 665 O O . ARG A 1 91 ? -9.451 1.966 8.787 1.00 91.00 91 ARG A O 1
ATOM 672 N N . ILE A 1 92 ? -9.335 -0.285 8.790 1.00 88.06 92 ILE A N 1
ATOM 673 C CA . ILE A 1 92 ? -10.782 -0.517 8.913 1.00 88.06 92 ILE A CA 1
ATOM 674 C C . ILE A 1 92 ? -11.333 0.180 10.156 1.00 88.06 92 ILE A C 1
ATOM 676 O O . ILE A 1 92 ? -12.428 0.730 10.102 1.00 88.06 92 ILE A O 1
ATOM 680 N N . GLU A 1 93 ? -10.587 0.206 11.260 1.00 88.31 93 GLU A N 1
ATOM 681 C CA . GLU A 1 93 ? -11.029 0.806 12.521 1.00 88.31 93 GLU A CA 1
ATOM 682 C C . GLU A 1 93 ? -11.286 2.308 12.369 1.00 88.31 93 GLU A C 1
ATOM 684 O O . GLU A 1 93 ? -12.237 2.827 12.954 1.00 88.31 93 GLU A O 1
ATOM 689 N N . ARG A 1 94 ? -10.473 2.990 11.552 1.00 88.50 94 ARG A N 1
ATOM 690 C CA . ARG A 1 94 ? -10.611 4.427 11.281 1.00 88.50 94 ARG A CA 1
ATOM 691 C C . ARG A 1 94 ? -11.697 4.720 10.253 1.00 88.50 94 ARG A C 1
ATOM 693 O O . ARG A 1 94 ? -12.427 5.690 10.420 1.00 88.50 94 ARG A O 1
ATOM 700 N N . SER A 1 95 ? -11.852 3.860 9.248 1.00 88.44 95 SER A N 1
ATOM 701 C CA . SER A 1 95 ? -12.766 4.110 8.123 1.00 88.44 95 SER A CA 1
ATOM 702 C C . SER A 1 95 ? -14.042 3.251 8.132 1.00 88.44 95 SER A C 1
ATOM 704 O O . SER A 1 95 ? -14.762 3.146 7.134 1.00 88.44 95 SER A O 1
ATOM 706 N N . ARG A 1 96 ? -14.363 2.619 9.269 1.00 89.31 96 ARG A N 1
ATOM 707 C CA . ARG A 1 96 ? -15.518 1.716 9.439 1.00 89.31 96 ARG A CA 1
ATOM 708 C C . ARG A 1 96 ? -16.838 2.378 9.065 1.00 89.31 96 ARG A C 1
ATOM 710 O O . ARG A 1 96 ? -17.696 1.755 8.438 1.00 89.31 96 ARG A O 1
ATOM 717 N N . ASP A 1 97 ? -17.023 3.618 9.494 1.00 90.12 97 ASP A N 1
ATOM 718 C CA . ASP A 1 97 ? -18.300 4.306 9.351 1.00 90.12 97 ASP A CA 1
ATOM 719 C C . ASP A 1 97 ? -18.525 4.740 7.895 1.00 90.12 97 ASP A C 1
ATOM 721 O O . ASP A 1 97 ? -19.625 4.546 7.370 1.00 90.12 97 ASP A O 1
ATOM 725 N N . ALA A 1 98 ? -17.475 5.173 7.187 1.00 87.56 98 ALA A N 1
ATOM 726 C CA . ALA A 1 98 ? -17.553 5.424 5.748 1.00 87.56 98 ALA A CA 1
ATOM 727 C C . ALA A 1 98 ? -17.821 4.144 4.951 1.00 87.56 98 ALA A C 1
ATOM 729 O O . ALA A 1 98 ? -18.671 4.140 4.060 1.00 87.56 98 ALA A O 1
ATOM 730 N N . LEU A 1 99 ? -17.184 3.025 5.310 1.00 89.19 99 LEU A N 1
ATOM 731 C CA . LEU A 1 99 ? -17.456 1.723 4.689 1.00 89.19 99 LEU A CA 1
ATOM 732 C C . LEU A 1 99 ? -18.918 1.282 4.882 1.00 89.19 99 LEU A C 1
ATOM 734 O O . LEU A 1 99 ? -19.541 0.751 3.957 1.00 89.19 99 LEU A O 1
ATOM 738 N N . ARG A 1 100 ? -19.502 1.515 6.066 1.00 91.38 100 ARG A N 1
ATOM 739 C CA . ARG A 1 100 ? -20.923 1.228 6.345 1.00 91.38 100 ARG A CA 1
ATOM 740 C C . ARG A 1 100 ? -21.860 2.130 5.545 1.00 91.38 100 ARG A C 1
ATOM 742 O O . ARG A 1 100 ? -22.854 1.644 4.992 1.00 91.38 100 ARG A O 1
ATOM 749 N N . ALA A 1 101 ? -21.546 3.420 5.464 1.00 88.62 101 ALA A N 1
ATOM 750 C CA . ALA A 1 101 ? -22.313 4.380 4.681 1.00 88.62 101 ALA A CA 1
ATOM 751 C C . ALA A 1 101 ? -22.300 4.017 3.187 1.00 88.62 101 ALA A C 1
ATOM 753 O O . ALA A 1 101 ? -23.366 3.919 2.576 1.00 88.62 101 ALA A O 1
ATOM 754 N N . ALA A 1 102 ? -21.124 3.707 2.635 1.00 88.19 102 ALA A N 1
ATOM 755 C CA . ALA A 1 102 ? -20.943 3.303 1.242 1.00 88.19 102 ALA A CA 1
ATOM 756 C C . ALA A 1 102 ? -21.772 2.059 0.884 1.00 88.19 102 ALA A C 1
ATOM 758 O O . ALA A 1 102 ? -22.554 2.089 -0.067 1.00 88.19 102 ALA A O 1
ATOM 759 N N . ARG A 1 103 ? -21.709 1.001 1.709 1.00 88.81 103 ARG A N 1
ATOM 760 C CA . ARG A 1 103 ? -22.518 -0.221 1.519 1.00 88.81 103 ARG A CA 1
ATOM 761 C C . ARG A 1 103 ? -24.023 0.047 1.546 1.00 88.81 103 ARG A C 1
ATOM 763 O O . ARG A 1 103 ? -24.785 -0.585 0.816 1.00 88.81 103 ARG A O 1
ATOM 770 N N . THR A 1 104 ? -24.466 0.958 2.411 1.00 90.19 104 THR A N 1
ATOM 771 C CA . THR A 1 104 ? -25.885 1.326 2.514 1.00 90.19 104 THR A CA 1
ATOM 772 C C . THR A 1 104 ? -26.337 2.103 1.279 1.00 90.19 104 THR A C 1
ATOM 774 O O . THR A 1 104 ? -27.427 1.852 0.766 1.00 90.19 104 THR A O 1
ATOM 777 N N . ALA A 1 105 ? -25.502 3.019 0.783 1.00 84.75 105 ALA A N 1
ATOM 778 C CA . ALA A 1 105 ? -25.766 3.780 -0.433 1.00 84.75 105 ALA A CA 1
ATOM 779 C C . ALA A 1 105 ? -25.817 2.875 -1.672 1.00 84.75 105 ALA A C 1
ATOM 781 O O . ALA A 1 105 ? -26.728 3.011 -2.485 1.00 84.75 105 ALA A O 1
ATOM 782 N N . GLU A 1 106 ? -24.902 1.912 -1.786 1.00 85.00 106 GLU A N 1
ATOM 783 C CA . GLU A 1 106 ? -24.869 0.950 -2.890 1.00 85.00 106 GLU A CA 1
ATOM 784 C C . GLU A 1 106 ? -26.128 0.074 -2.937 1.00 85.00 106 GLU A C 1
ATOM 786 O O . GLU A 1 106 ? -26.750 -0.040 -3.989 1.00 85.00 106 GLU A O 1
ATOM 791 N N . ARG A 1 107 ? -26.598 -0.439 -1.789 1.00 83.00 107 ARG A N 1
ATOM 792 C CA . ARG A 1 107 ? -27.867 -1.193 -1.694 1.00 83.00 107 ARG A CA 1
ATOM 793 C C . ARG A 1 107 ? -29.107 -0.394 -2.101 1.00 83.00 107 ARG A C 1
ATOM 795 O O . ARG A 1 107 ? -30.128 -0.991 -2.421 1.00 83.00 107 ARG A O 1
ATOM 802 N N . ARG A 1 108 ? -29.046 0.937 -2.030 1.00 80.56 108 ARG A N 1
ATOM 803 C CA . ARG A 1 108 ? -30.149 1.837 -2.397 1.00 80.56 1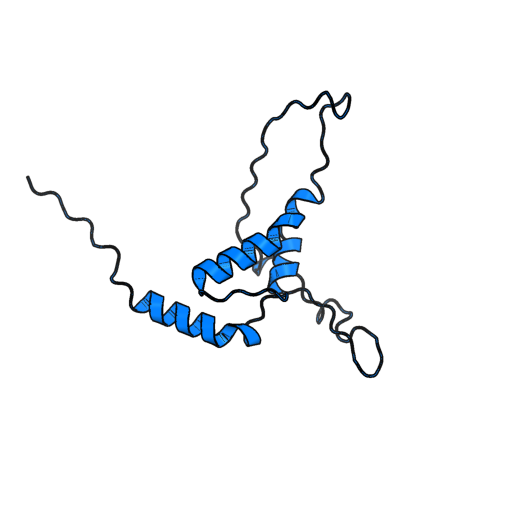08 ARG A CA 1
ATOM 804 C C . ARG A 1 108 ? -30.103 2.270 -3.861 1.00 80.56 108 ARG A C 1
ATOM 806 O O . ARG A 1 108 ? -31.060 2.894 -4.314 1.00 80.56 108 ARG A O 1
ATOM 813 N N . ARG A 1 109 ? -29.028 1.973 -4.602 1.00 74.38 109 ARG A N 1
ATOM 814 C CA . ARG A 1 109 ? -28.970 2.269 -6.037 1.00 74.38 109 ARG A CA 1
ATOM 815 C C . ARG A 1 109 ? -29.946 1.335 -6.768 1.00 74.38 109 ARG A C 1
ATOM 817 O O . ARG A 1 109 ? -29.808 0.120 -6.628 1.00 74.38 109 ARG A O 1
ATOM 824 N N . PRO A 1 110 ? -30.934 1.859 -7.518 1.00 66.75 110 PRO A N 1
ATOM 825 C CA . PRO A 1 110 ? -31.791 1.014 -8.342 1.00 66.75 110 PRO A CA 1
ATOM 826 C C . PRO A 1 110 ? -30.919 0.249 -9.343 1.00 66.75 110 PRO A C 1
ATOM 828 O O . PRO A 1 110 ? -29.980 0.818 -9.904 1.00 66.75 110 PRO A O 1
ATOM 831 N N . GLY A 1 111 ? -31.194 -1.048 -9.514 1.00 62.00 111 GLY A N 1
ATOM 832 C CA . GLY A 1 111 ? -30.431 -1.910 -10.413 1.00 62.00 111 GLY A CA 1
ATOM 833 C C . GLY A 1 111 ? -30.361 -1.299 -11.809 1.00 62.00 111 GLY A C 1
ATOM 834 O O . GLY A 1 111 ? -31.380 -0.873 -12.353 1.00 62.00 111 GLY A O 1
ATOM 835 N N . VAL A 1 112 ? -29.154 -1.224 -12.374 1.00 58.41 112 VAL A N 1
ATOM 836 C CA . VAL A 1 112 ? -28.968 -0.901 -13.792 1.00 58.41 112 VAL A CA 1
ATOM 837 C C . VAL A 1 112 ? -29.792 -1.924 -14.580 1.00 58.41 112 VAL A C 1
ATOM 839 O O . VAL A 1 112 ? -29.588 -3.125 -14.425 1.00 58.41 112 VAL A O 1
ATOM 842 N N . GLY A 1 113 ? -30.807 -1.420 -15.285 1.00 49.31 113 GLY A N 1
ATOM 843 C CA . GLY A 1 113 ? -31.997 -2.162 -15.690 1.00 49.31 113 GLY A CA 1
ATOM 844 C C . GLY A 1 113 ? -31.773 -3.405 -16.549 1.00 49.31 113 GLY A C 1
ATOM 845 O O . GLY A 1 113 ? -30.771 -3.550 -17.249 1.00 49.31 113 GLY A O 1
ATOM 846 N N . GLU A 1 114 ? -32.784 -4.274 -16.496 1.00 49.03 114 GLU A N 1
ATOM 847 C CA . GLU A 1 114 ? -33.027 -5.362 -17.440 1.00 49.03 114 GLU A CA 1
ATOM 848 C C . GLU A 1 114 ? -32.818 -4.904 -18.895 1.00 49.03 114 GLU A C 1
ATOM 850 O O . GLU A 1 114 ? -33.177 -3.772 -19.248 1.00 49.03 114 GLU A O 1
ATOM 855 N N . PRO A 1 115 ? -32.277 -5.767 -19.772 1.00 48.16 115 PRO A N 1
ATOM 856 C CA . PRO A 1 115 ? -32.167 -5.445 -21.184 1.00 48.16 115 PRO A CA 1
ATOM 857 C C . PRO A 1 115 ? -33.580 -5.295 -21.761 1.00 48.16 115 PRO A C 1
ATOM 859 O O . PRO A 1 115 ? -34.325 -6.268 -21.859 1.00 48.16 115 PRO A O 1
ATOM 862 N N . GLN A 1 116 ? -33.958 -4.074 -22.148 1.00 53.53 116 GLN A N 1
ATOM 863 C CA . GLN A 1 116 ? -35.194 -3.841 -22.893 1.00 53.53 116 GLN A CA 1
ATOM 864 C C . GLN A 1 116 ? -35.122 -4.629 -24.204 1.00 53.53 116 GLN 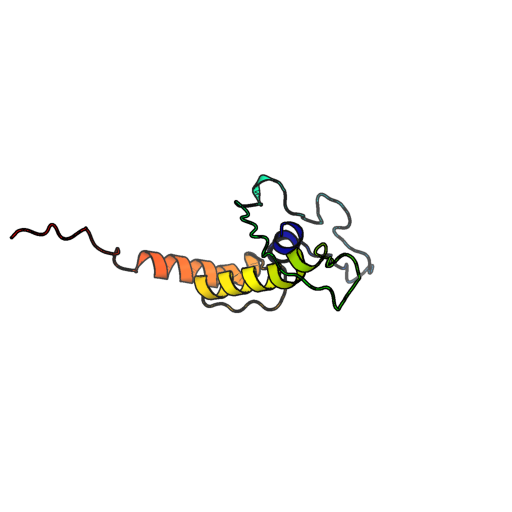A C 1
ATOM 866 O O . GLN A 1 116 ? -34.378 -4.281 -25.125 1.00 53.53 116 GLN A O 1
ATOM 871 N N . SER A 1 117 ? -35.890 -5.715 -24.275 1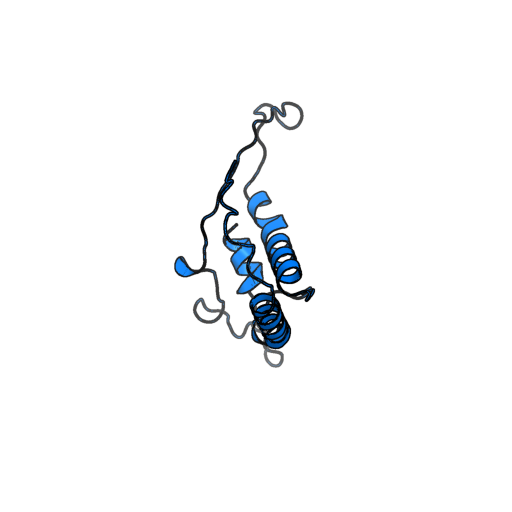.00 51.03 117 SER A N 1
ATOM 872 C CA . SER A 1 117 ? -36.135 -6.468 -25.495 1.00 51.03 117 SER A CA 1
ATOM 873 C C . SER A 1 117 ? -36.728 -5.524 -26.541 1.00 51.03 117 SER A C 1
ATOM 875 O O . SER A 1 117 ? -37.856 -5.052 -26.389 1.00 51.03 117 SER A O 1
ATOM 877 N N . ARG A 1 118 ? -35.966 -5.237 -27.600 1.00 46.81 118 ARG A N 1
ATOM 878 C CA . ARG A 1 118 ? -36.484 -4.563 -28.791 1.00 46.81 118 ARG A CA 1
ATOM 879 C C . ARG A 1 118 ? -37.507 -5.482 -29.460 1.00 46.81 118 ARG A C 1
ATOM 881 O O . ARG A 1 118 ? -37.140 -6.492 -30.050 1.00 46.81 118 ARG A O 1
ATOM 888 N N . VAL A 1 119 ? -38.779 -5.121 -29.331 1.00 49.16 119 VAL A N 1
ATOM 889 C CA . VAL A 1 119 ? -39.863 -5.545 -30.220 1.00 49.16 119 VAL A CA 1
ATOM 890 C C . VAL A 1 119 ? -40.002 -4.457 -31.282 1.00 49.16 119 VAL A C 1
ATOM 892 O O . VAL A 1 119 ? -40.099 -3.283 -30.922 1.00 49.16 119 VAL A O 1
ATOM 895 N N . GLY A 1 120 ? -40.009 -4.847 -32.558 1.00 44.44 120 GLY A N 1
ATOM 896 C CA . GLY A 1 120 ? -40.247 -3.963 -33.703 1.00 44.44 120 GLY A CA 1
ATOM 897 C C . GLY A 1 120 ? -39.359 -4.292 -34.883 1.00 44.44 120 GLY A C 1
ATOM 898 O O . GLY A 1 120 ? -38.240 -3.738 -34.915 1.00 44.44 120 GLY A O 1
#

Foldseek 3Di:
DQQLLQFQAFADFPADPPPGHGPQPDPVRGDGDDPVRDDDDDDDDDDDQDCPVDVVSDDDCPCVVRPCRNVVVQVVVCVQQVDRDDDDHPDCVVCVVSVVVSVVVVVPDDPPDDPPPDDD

pLDDT: mean 89.63, std 12.62, range [44.44, 97.81]

InterPro domains:
  IPR037165 Aldehyde oxidase/xanthine dehydrogenase, molybdopterin binding domain superfamily [SSF56003] (1-102)
  IPR052516 Nicotinate and N-heterocyclic Hydroxylase [PTHR47495] (2-95)